Protein AF-A0A5K0WT11-F1 (afdb_monomer_lite)

Sequence (71 aa):
ANFDSAGGTRECYESAKECIDTNYYGTVRLTKALLPFLRLSPHKARIVMVSSIAGQLCVSSTTAILFTIAA

InterPro domains:
  IPR002347 Short-chain dehydrogenase/reductase SDR [PF00106] (14-59)
  IPR036291 NAD(P)-binding domain superfamily [SSF51735] (14-58)

Radius of gyration: 19.22 Å; chains: 1; bounding box: 46×18×50 Å

Foldseek 3Di:
DQDDDPDDDRDDPVNVVVCCCCLPVVVVVVCVVCVVVCVVDPDNDDDDRDDDPVPDDDDPDVVPVVVVVPD

Organism: NCBI:txid210225

Structure (mmCIF, N/CA/C/O backbone):
data_AF-A0A5K0WT11-F1
#
_entry.id   AF-A0A5K0WT11-F1
#
loop_
_atom_site.group_PDB
_atom_site.id
_atom_site.type_symbol
_atom_site.label_atom_id
_atom_site.label_alt_id
_atom_site.label_comp_id
_atom_site.label_asym_id
_atom_site.label_entity_id
_atom_site.label_seq_id
_atom_site.pdbx_PDB_ins_code
_atom_site.Cartn_x
_atom_site.Cartn_y
_atom_site.Cartn_z
_atom_site.occupancy
_atom_site.B_iso_or_equiv
_atom_site.auth_seq_id
_atom_site.auth_comp_id
_atom_site.auth_asym_id
_atom_site.auth_atom_id
_atom_site.pdbx_PDB_model_num
ATOM 1 N N . ALA A 1 1 ? 12.107 -0.047 -31.089 1.00 38.06 1 ALA A N 1
ATOM 2 C CA . ALA A 1 1 ? 13.340 -0.770 -30.732 1.00 38.06 1 ALA A CA 1
ATOM 3 C C . ALA A 1 1 ? 13.118 -1.392 -29.368 1.00 38.06 1 ALA A C 1
ATOM 5 O O . ALA A 1 1 ? 12.831 -0.678 -28.419 1.00 38.06 1 ALA A O 1
ATOM 6 N N . ASN A 1 2 ? 13.124 -2.715 -29.323 1.00 44.88 2 ASN A N 1
ATOM 7 C CA . ASN A 1 2 ? 12.799 -3.508 -28.152 1.00 44.88 2 ASN A CA 1
ATOM 8 C C . ASN A 1 2 ? 14.130 -3.910 -27.514 1.00 44.88 2 ASN A C 1
ATOM 10 O O . ASN A 1 2 ? 14.840 -4.749 -28.056 1.00 44.88 2 ASN A O 1
ATOM 14 N N . PHE A 1 3 ? 14.513 -3.216 -26.440 1.00 50.75 3 PHE A N 1
ATOM 15 C CA . PHE A 1 3 ? 15.720 -3.526 -25.680 1.00 50.75 3 PHE A CA 1
ATOM 16 C C . PHE A 1 3 ? 15.431 -4.772 -24.843 1.00 50.75 3 PHE A C 1
ATOM 18 O O . PHE A 1 3 ? 14.647 -4.720 -23.899 1.00 50.75 3 PHE A O 1
ATOM 25 N N . ASP A 1 4 ? 15.991 -5.898 -25.274 1.00 56.12 4 ASP A N 1
ATOM 26 C CA . ASP A 1 4 ? 15.961 -7.171 -24.566 1.00 56.12 4 ASP A CA 1
ATOM 27 C C . ASP A 1 4 ? 17.371 -7.469 -24.068 1.00 56.12 4 ASP A C 1
ATOM 29 O O . ASP A 1 4 ? 18.244 -7.870 -24.837 1.00 56.12 4 ASP A O 1
ATOM 33 N N . SER A 1 5 ? 17.595 -7.268 -22.773 1.00 51.97 5 SER A N 1
ATOM 34 C CA . SER A 1 5 ? 18.750 -7.804 -22.058 1.00 51.97 5 SER A CA 1
ATOM 35 C C . SER A 1 5 ? 18.264 -8.861 -21.071 1.00 51.97 5 SER A C 1
ATOM 37 O O . SER A 1 5 ? 17.359 -8.645 -20.266 1.00 51.97 5 SER A O 1
ATOM 39 N N . ALA A 1 6 ? 18.851 -10.046 -21.218 1.00 55.94 6 ALA A N 1
ATOM 40 C CA . ALA A 1 6 ? 18.543 -11.276 -20.508 1.00 55.94 6 ALA A CA 1
ATOM 41 C C . ALA A 1 6 ? 18.278 -11.073 -19.001 1.00 55.94 6 ALA A C 1
ATOM 43 O O . ALA A 1 6 ? 19.136 -10.576 -18.276 1.00 55.94 6 ALA A O 1
ATOM 44 N N . GLY A 1 7 ? 17.102 -11.509 -18.535 1.00 50.31 7 GLY A N 1
ATOM 45 C CA . GLY A 1 7 ? 16.773 -11.642 -17.109 1.00 50.31 7 GLY A CA 1
ATOM 46 C C . GLY A 1 7 ? 16.081 -10.451 -16.432 1.00 50.31 7 GLY A C 1
ATOM 47 O O . GLY A 1 7 ? 15.792 -10.549 -15.243 1.00 50.31 7 GLY A O 1
ATOM 48 N N . GLY A 1 8 ? 15.785 -9.359 -17.143 1.00 48.62 8 GLY A N 1
ATOM 49 C CA . GLY A 1 8 ? 15.009 -8.228 -16.619 1.00 48.62 8 GLY A CA 1
ATOM 50 C C . GLY A 1 8 ? 13.577 -8.232 -17.149 1.00 48.62 8 GLY A C 1
ATOM 51 O O . GLY A 1 8 ? 13.366 -8.360 -18.355 1.00 48.62 8 GLY A O 1
ATOM 52 N N . THR A 1 9 ? 12.579 -8.089 -16.274 1.00 55.78 9 THR A N 1
ATOM 53 C CA . THR A 1 9 ? 11.206 -7.776 -16.693 1.00 55.78 9 THR A CA 1
ATOM 54 C C . THR A 1 9 ? 11.244 -6.563 -17.622 1.00 55.78 9 THR A C 1
ATOM 56 O O . THR A 1 9 ? 11.894 -5.560 -17.326 1.00 55.78 9 THR A O 1
ATOM 59 N N . ARG A 1 10 ? 10.581 -6.656 -18.777 1.00 59.53 10 ARG A N 1
ATOM 60 C CA . ARG A 1 10 ? 10.450 -5.532 -19.709 1.00 59.53 10 ARG A CA 1
ATOM 61 C C . ARG A 1 10 ? 9.532 -4.494 -19.071 1.00 59.53 10 ARG A C 1
ATOM 63 O O . ARG A 1 10 ? 8.321 -4.553 -19.254 1.00 59.53 10 ARG A O 1
ATOM 70 N N . GLU A 1 11 ? 10.101 -3.570 -18.309 1.00 70.56 11 GLU A N 1
ATOM 71 C CA . GLU A 1 11 ? 9.340 -2.466 -17.733 1.00 70.56 11 GLU A CA 1
ATOM 72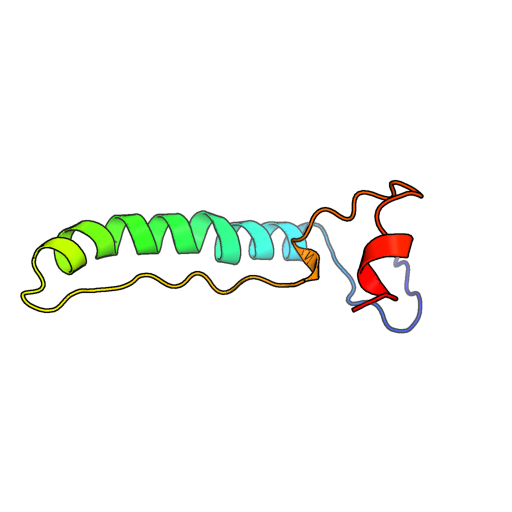 C C . GLU A 1 11 ? 9.025 -1.445 -18.834 1.00 70.56 11 GLU A C 1
ATOM 74 O O . GLU A 1 11 ? 9.911 -0.779 -19.374 1.00 70.56 11 GLU A O 1
ATOM 79 N N . CYS A 1 12 ? 7.752 -1.360 -19.210 1.00 85.19 12 CYS A N 1
ATOM 80 C CA . CYS A 1 12 ? 7.235 -0.372 -20.149 1.00 85.19 12 CYS A CA 1
ATOM 81 C C . CYS A 1 12 ? 6.548 0.756 -19.368 1.00 85.19 12 CYS A C 1
ATOM 83 O O . CYS A 1 12 ? 6.181 0.594 -18.207 1.00 85.19 12 CYS A O 1
ATOM 85 N N . TYR A 1 13 ? 6.317 1.900 -20.013 1.00 90.81 13 TYR A 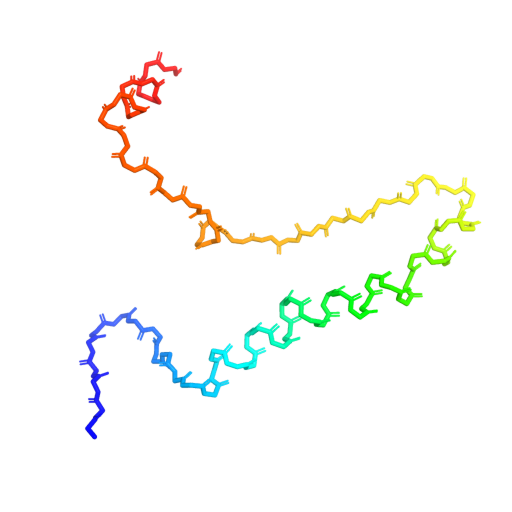N 1
ATOM 86 C CA . TYR A 1 13 ? 5.557 3.000 -19.416 1.00 90.81 13 TYR A CA 1
ATOM 87 C C . TYR A 1 13 ? 4.222 2.531 -18.812 1.00 90.81 13 TYR A C 1
ATOM 89 O O . TYR A 1 13 ? 3.883 2.925 -17.698 1.00 90.81 13 TYR A O 1
ATOM 97 N N . GLU A 1 14 ? 3.503 1.644 -19.505 1.00 92.12 14 GLU A N 1
ATOM 98 C CA . GLU A 1 14 ? 2.224 1.125 -19.012 1.00 92.12 14 GLU A CA 1
ATOM 99 C C . GLU A 1 14 ? 2.383 0.256 -17.754 1.00 92.12 14 GLU A C 1
ATOM 101 O O . GLU A 1 14 ? 1.608 0.428 -16.815 1.00 92.12 14 GLU A O 1
ATOM 106 N N . SER A 1 15 ? 3.422 -0.592 -17.665 1.00 90.00 15 SER A N 1
ATOM 107 C CA . SER A 1 15 ? 3.665 -1.398 -16.456 1.00 90.00 15 SER A CA 1
ATOM 108 C C . SER A 1 15 ? 4.065 -0.524 -15.268 1.00 90.00 15 SER A C 1
ATOM 110 O O . SER A 1 15 ? 3.577 -0.721 -14.155 1.00 90.00 15 SER A O 1
ATOM 112 N N . ALA A 1 16 ? 4.882 0.508 -15.496 1.00 91.12 16 ALA A N 1
ATOM 113 C CA . ALA A 1 16 ? 5.251 1.471 -14.462 1.00 91.12 16 ALA A CA 1
ATOM 114 C C . ALA A 1 16 ? 4.036 2.274 -13.963 1.00 91.12 16 ALA A C 1
ATOM 116 O O . ALA A 1 16 ? 3.873 2.487 -12.759 1.00 91.12 16 ALA A O 1
ATOM 117 N N . LYS A 1 17 ? 3.154 2.693 -14.877 1.00 94.69 17 LYS A N 1
ATOM 118 C CA . LYS A 1 17 ? 1.919 3.414 -14.553 1.00 94.69 17 LYS A CA 1
ATOM 119 C C . LYS A 1 17 ? 0.961 2.550 -13.734 1.00 94.69 17 LYS A C 1
ATOM 121 O O . LYS A 1 17 ? 0.458 3.013 -12.710 1.00 94.69 17 LYS A O 1
ATOM 126 N N . GLU A 1 18 ? 0.743 1.305 -14.149 1.00 95.38 18 GLU A N 1
ATOM 127 C CA . GLU A 1 18 ? -0.088 0.339 -13.425 1.00 95.38 18 GLU A CA 1
ATOM 128 C C . GLU A 1 18 ? 0.487 0.022 -12.037 1.00 95.38 18 GLU A C 1
ATOM 130 O O . GLU A 1 18 ? -0.249 0.001 -11.046 1.00 95.38 18 GLU A O 1
ATOM 135 N N . CYS A 1 19 ? 1.809 -0.147 -11.941 1.00 93.50 19 CYS A N 1
ATOM 136 C CA . CYS A 1 19 ? 2.515 -0.382 -10.685 1.00 93.50 19 CYS A CA 1
ATOM 137 C C . CYS A 1 19 ? 2.276 0.754 -9.680 1.00 93.50 19 CYS A C 1
ATOM 139 O O . CYS A 1 19 ? 1.937 0.496 -8.523 1.00 93.50 19 CYS A O 1
ATOM 141 N N . ILE A 1 20 ? 2.391 2.015 -10.110 1.00 95.31 20 ILE A N 1
ATOM 142 C CA . ILE A 1 20 ? 2.154 3.173 -9.238 1.00 95.31 20 ILE A CA 1
ATOM 143 C C . ILE A 1 20 ? 0.668 3.303 -8.875 1.00 95.31 20 ILE A C 1
ATOM 145 O O . ILE A 1 20 ? 0.352 3.552 -7.705 1.00 95.31 20 ILE A O 1
ATOM 149 N N . ASP A 1 21 ? -0.253 3.125 -9.832 1.00 97.69 21 ASP A N 1
ATOM 150 C CA . ASP A 1 21 ? -1.687 3.211 -9.527 1.00 97.69 21 A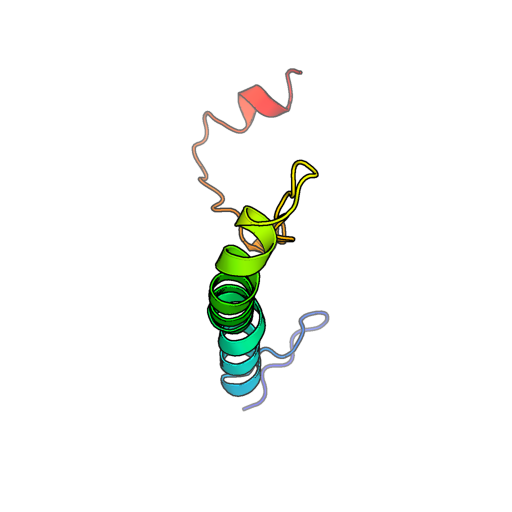SP A CA 1
ATOM 151 C C . ASP A 1 21 ? -2.126 2.127 -8.542 1.00 97.69 21 ASP A C 1
ATOM 153 O O . ASP A 1 21 ? -2.894 2.416 -7.629 1.00 97.69 21 ASP A O 1
ATOM 157 N N . THR A 1 22 ? -1.588 0.915 -8.652 1.00 96.44 22 THR A N 1
ATOM 158 C CA . THR A 1 22 ? -1.946 -0.196 -7.764 1.00 96.44 22 THR A CA 1
ATOM 159 C C . THR A 1 22 ? -1.266 -0.074 -6.402 1.00 96.44 22 THR A C 1
ATOM 161 O O . THR A 1 22 ? -1.939 -0.002 -5.370 1.00 96.44 22 THR A O 1
ATOM 164 N N . ASN A 1 23 ? 0.067 -0.007 -6.376 1.00 95.38 23 ASN A N 1
ATOM 165 C CA . ASN A 1 23 ? 0.840 -0.149 -5.141 1.00 95.38 23 ASN A CA 1
ATOM 166 C C . ASN A 1 23 ? 0.773 1.102 -4.263 1.00 95.38 23 ASN A C 1
ATOM 168 O O . ASN A 1 23 ? 0.727 0.997 -3.035 1.00 95.38 23 ASN A O 1
ATOM 172 N N . TYR A 1 24 ? 0.744 2.287 -4.876 1.00 96.06 24 TYR A N 1
ATOM 173 C CA . TYR A 1 24 ? 0.711 3.547 -4.142 1.00 96.06 24 TYR A CA 1
ATOM 174 C C . TYR A 1 24 ? -0.709 4.100 -4.043 1.00 96.06 24 TYR A C 1
ATOM 176 O O . TYR A 1 24 ? -1.279 4.155 -2.949 1.00 96.06 24 TYR A O 1
ATOM 184 N N . TYR A 1 25 ? -1.314 4.485 -5.170 1.00 98.12 25 TYR A N 1
ATOM 185 C CA . TYR A 1 25 ? -2.618 5.151 -5.136 1.00 98.12 25 TYR A CA 1
ATOM 186 C C . TYR A 1 25 ? -3.738 4.210 -4.686 1.00 98.12 25 TYR A C 1
ATOM 188 O O . TYR A 1 25 ? -4.585 4.616 -3.890 1.00 98.12 25 TYR A O 1
ATOM 196 N N . GLY A 1 26 ? -3.717 2.951 -5.115 1.00 97.69 26 GLY A N 1
ATOM 197 C CA . GLY A 1 26 ? -4.648 1.909 -4.702 1.00 97.69 26 GLY A CA 1
ATOM 198 C C . GLY A 1 26 ? -4.609 1.702 -3.197 1.00 97.69 26 GLY A C 1
ATOM 199 O O . GLY A 1 26 ? -5.649 1.774 -2.538 1.00 97.69 26 GLY A O 1
ATOM 200 N N . THR A 1 27 ? -3.413 1.578 -2.622 1.00 97.44 27 THR A N 1
ATOM 201 C CA . THR A 1 27 ? -3.271 1.421 -1.172 1.00 97.44 27 THR A CA 1
ATOM 202 C C . THR A 1 27 ? -3.683 2.674 -0.397 1.00 97.44 27 THR A C 1
ATOM 204 O O . THR A 1 27 ? -4.291 2.562 0.670 1.00 97.44 27 THR A O 1
ATOM 207 N N . VAL A 1 28 ? -3.453 3.878 -0.936 1.00 97.62 28 VAL A N 1
ATOM 208 C CA . VAL A 1 28 ? -3.979 5.128 -0.355 1.00 97.62 28 VAL A CA 1
ATOM 209 C C . VAL A 1 28 ? -5.510 5.140 -0.369 1.00 97.62 28 VAL A C 1
ATOM 211 O O . VAL A 1 28 ? -6.120 5.475 0.649 1.00 97.62 28 VAL A O 1
ATOM 214 N N . ARG A 1 29 ? -6.145 4.766 -1.490 1.00 98.31 29 ARG A N 1
ATOM 215 C CA . ARG A 1 29 ? -7.613 4.684 -1.613 1.00 98.31 29 ARG A CA 1
ATOM 216 C C . ARG A 1 29 ? -8.186 3.683 -0.608 1.00 98.31 29 ARG A C 1
ATOM 218 O O . ARG A 1 29 ? -9.101 4.029 0.137 1.00 98.31 29 ARG A O 1
ATOM 225 N N . LEU A 1 30 ? -7.597 2.491 -0.531 1.00 97.75 30 LEU A N 1
ATOM 226 C CA . LEU A 1 30 ? -7.989 1.436 0.403 1.00 97.75 30 LEU A CA 1
ATOM 227 C C . LEU A 1 30 ? -7.838 1.880 1.861 1.00 97.75 30 LEU A C 1
ATOM 229 O O . LEU A 1 30 ? -8.764 1.732 2.656 1.00 97.75 30 LEU A O 1
ATOM 233 N N . THR A 1 31 ? -6.706 2.496 2.203 1.00 97.56 31 THR A N 1
ATOM 234 C CA . THR A 1 31 ? -6.456 2.986 3.561 1.00 97.56 31 THR A CA 1
ATOM 235 C C . THR A 1 31 ? -7.469 4.056 3.948 1.00 97.56 31 THR A C 1
ATOM 237 O O . THR A 1 31 ? -8.050 3.974 5.023 1.00 97.56 31 THR A O 1
ATOM 240 N N . LYS A 1 32 ? -7.749 5.030 3.074 1.00 97.62 32 LYS A N 1
ATOM 241 C CA . LYS A 1 32 ? -8.755 6.071 3.341 1.00 97.62 32 LYS A CA 1
ATOM 242 C C . LYS A 1 32 ? -10.155 5.492 3.544 1.00 97.62 32 LYS A C 1
ATOM 244 O O . LYS A 1 32 ? -10.865 5.957 4.428 1.00 97.62 32 LYS A O 1
ATOM 249 N N . ALA A 1 33 ? -10.532 4.489 2.753 1.00 97.81 33 ALA A N 1
ATOM 250 C CA . ALA A 1 33 ? -11.838 3.847 2.856 1.00 97.81 33 ALA A CA 1
ATOM 251 C C . ALA A 1 33 ? -11.985 3.024 4.145 1.00 97.81 33 ALA A C 1
ATOM 253 O O . ALA A 1 33 ? -13.028 3.075 4.790 1.00 97.81 33 ALA A O 1
ATOM 254 N N . LEU A 1 34 ? -10.943 2.289 4.544 1.00 96.44 34 LEU A N 1
ATOM 255 C CA . LEU A 1 34 ? -10.997 1.388 5.697 1.00 96.44 34 LEU A CA 1
ATOM 256 C C . LEU A 1 34 ? -10.68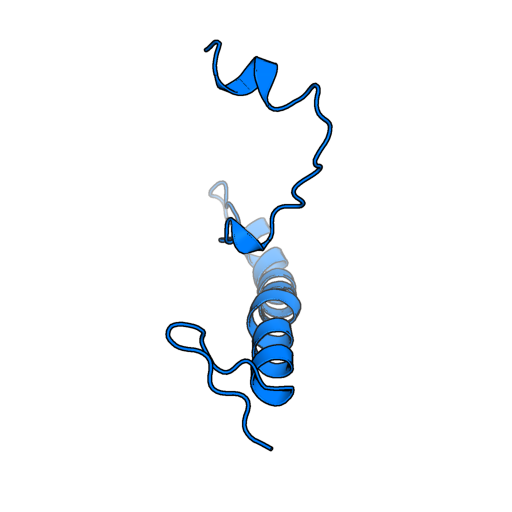3 2.074 7.027 1.00 96.44 34 LEU A C 1
ATOM 258 O O . LEU A 1 34 ? -11.183 1.643 8.063 1.00 96.44 34 LEU A O 1
ATOM 262 N N . LEU A 1 35 ? -9.890 3.147 7.028 1.00 95.75 35 LEU A N 1
ATOM 263 C CA . LEU A 1 35 ? -9.441 3.813 8.251 1.00 95.75 35 LEU A CA 1
ATOM 264 C C . LEU A 1 35 ? -10.591 4.209 9.198 1.00 95.75 35 LEU A C 1
ATOM 266 O O . LEU A 1 35 ? -10.456 3.936 10.392 1.00 95.75 35 LEU A O 1
ATOM 270 N N . PRO A 1 36 ? -11.723 4.784 8.741 1.00 95.19 36 PRO A N 1
ATOM 271 C CA . PRO A 1 36 ? -12.851 5.079 9.624 1.00 95.19 36 PRO A CA 1
ATOM 272 C C . PRO A 1 36 ? -13.397 3.831 10.328 1.00 95.19 36 PRO A C 1
ATOM 274 O O . PRO A 1 36 ? -13.633 3.865 11.531 1.00 95.19 36 PRO A O 1
ATOM 277 N N . PHE A 1 37 ? -13.522 2.710 9.613 1.00 94.69 37 PHE A N 1
ATOM 278 C CA . PHE A 1 37 ? -14.017 1.450 10.174 1.00 94.69 37 PHE A CA 1
ATOM 279 C C . PHE A 1 37 ? -13.023 0.823 11.151 1.00 94.69 37 PHE A C 1
ATOM 281 O O . PHE A 1 37 ? -13.410 0.350 12.218 1.00 94.69 37 PHE A O 1
ATOM 288 N N . LEU A 1 38 ? -11.729 0.873 10.833 1.00 94.38 38 LEU A N 1
ATOM 289 C CA . LEU A 1 38 ? -10.679 0.351 11.708 1.00 94.38 38 LEU A CA 1
ATOM 290 C C . LEU A 1 38 ? -10.601 1.112 13.039 1.00 94.38 38 LEU A C 1
ATOM 292 O O . LEU A 1 38 ? -10.232 0.519 14.047 1.00 94.38 38 LEU A O 1
ATOM 296 N N . ARG A 1 39 ? -10.990 2.395 13.071 1.00 92.81 39 ARG A N 1
ATOM 297 C CA . ARG A 1 39 ? -11.080 3.188 14.313 1.00 92.81 39 ARG A CA 1
ATOM 298 C C . ARG A 1 39 ? -12.269 2.810 15.195 1.00 92.81 39 ARG A C 1
ATOM 300 O O . ARG A 1 39 ? -12.203 3.038 16.396 1.00 92.81 39 ARG A O 1
ATOM 307 N N . LEU A 1 40 ? -13.332 2.253 14.615 1.00 94.00 40 LEU A N 1
ATOM 308 C CA . LEU A 1 40 ? -14.509 1.778 15.352 1.00 94.00 40 LEU A CA 1
ATOM 309 C C . LEU A 1 40 ? -14.308 0.377 15.940 1.00 94.00 40 LEU A C 1
ATOM 311 O O . LEU A 1 40 ? -15.102 -0.064 16.767 1.00 94.00 40 LEU A O 1
ATOM 315 N N . SER A 1 41 ? -13.267 -0.335 15.507 1.00 92.19 41 SER A N 1
ATOM 316 C CA . SER A 1 41 ? -12.977 -1.677 15.993 1.00 92.19 41 SER A CA 1
ATOM 317 C C . SER A 1 41 ? -12.708 -1.661 17.507 1.00 92.19 41 SER A C 1
ATOM 319 O O . SER A 1 41 ? -11.801 -0.954 17.951 1.00 92.19 41 SER A O 1
ATOM 321 N N . PRO A 1 42 ? -13.409 -2.492 18.304 1.00 90.50 42 PRO A N 1
ATOM 322 C CA . PRO A 1 42 ? -13.120 -2.655 19.732 1.00 90.50 42 PRO A CA 1
ATOM 323 C C . PRO A 1 42 ? -11.778 -3.365 19.975 1.00 90.50 42 PRO A C 1
ATOM 325 O O . PRO A 1 42 ? -11.230 -3.325 21.074 1.00 90.50 42 PRO A O 1
ATOM 328 N N . HIS A 1 43 ? -11.225 -4.000 18.938 1.00 88.00 43 HIS A N 1
ATOM 329 C CA . HIS A 1 43 ? -9.899 -4.604 18.940 1.00 88.00 43 HIS A CA 1
ATOM 330 C C . HIS A 1 43 ? -8.871 -3.633 18.352 1.00 88.00 43 HIS A C 1
ATOM 332 O O . HIS A 1 43 ? -9.175 -2.901 17.408 1.00 88.00 43 HIS A O 1
ATOM 338 N N . LYS A 1 44 ? -7.628 -3.674 18.851 1.00 88.19 44 LYS A N 1
ATOM 339 C CA . LYS A 1 44 ? -6.505 -2.849 18.371 1.00 88.19 44 LYS A CA 1
ATOM 340 C C . LYS A 1 44 ? -6.121 -3.208 16.927 1.00 88.19 44 LYS A C 1
ATOM 342 O O . LYS A 1 44 ? -5.210 -4.006 16.693 1.00 88.19 44 LYS A O 1
ATOM 347 N N . ALA A 1 45 ? -6.825 -2.619 15.964 1.00 93.75 45 ALA A N 1
ATOM 348 C CA . ALA A 1 45 ? -6.573 -2.793 14.541 1.00 93.75 45 ALA A CA 1
ATOM 349 C C . ALA A 1 45 ? -5.177 -2.268 14.160 1.00 93.75 45 ALA A C 1
ATOM 351 O O . ALA A 1 45 ? -4.706 -1.260 14.692 1.00 93.75 45 ALA A O 1
ATOM 352 N N . ARG A 1 46 ? -4.504 -2.960 13.235 1.00 94.56 46 ARG A N 1
ATOM 353 C CA . ARG A 1 46 ? -3.180 -2.588 12.716 1.00 94.56 46 ARG A CA 1
ATOM 354 C C . ARG A 1 46 ? -3.205 -2.616 11.196 1.00 94.56 46 ARG A C 1
ATOM 356 O O . ARG A 1 46 ? -3.706 -3.571 10.613 1.00 94.56 46 ARG A O 1
ATOM 363 N N . ILE A 1 47 ? -2.633 -1.589 10.581 1.00 95.44 47 ILE A N 1
ATOM 364 C CA . ILE A 1 47 ? -2.405 -1.531 9.137 1.00 95.44 47 ILE A CA 1
ATOM 365 C C . ILE A 1 47 ? -0.932 -1.864 8.911 1.00 95.44 47 ILE A C 1
ATOM 367 O O . ILE A 1 47 ? -0.063 -1.221 9.499 1.00 95.44 47 ILE A O 1
ATOM 371 N N . VAL A 1 48 ? -0.658 -2.876 8.090 1.00 95.31 48 VAL A N 1
ATOM 372 C CA . VAL A 1 48 ? 0.702 -3.260 7.699 1.00 95.31 48 VAL A CA 1
ATOM 373 C C . VAL A 1 48 ? 0.827 -3.074 6.195 1.00 95.31 48 VAL A C 1
ATOM 375 O O . VAL A 1 48 ? 0.086 -3.682 5.429 1.00 95.31 48 VAL A O 1
ATOM 378 N N . MET A 1 49 ? 1.759 -2.216 5.790 1.00 94.06 49 MET A N 1
ATOM 379 C CA . MET A 1 49 ? 2.071 -1.947 4.389 1.00 94.06 49 MET A CA 1
ATOM 380 C C . MET A 1 49 ? 3.202 -2.875 3.961 1.00 94.06 49 MET A C 1
ATOM 382 O O . MET A 1 49 ? 4.275 -2.848 4.562 1.00 94.06 49 MET A O 1
ATOM 386 N N . VAL A 1 50 ? 2.968 -3.700 2.945 1.00 94.06 50 VAL A N 1
ATOM 387 C CA . VAL A 1 50 ? 3.987 -4.613 2.418 1.00 94.06 50 VAL A CA 1
ATOM 388 C C . VAL A 1 50 ? 4.743 -3.897 1.304 1.00 94.06 50 VAL A C 1
ATOM 390 O O . VAL A 1 50 ? 4.157 -3.536 0.288 1.00 94.06 50 VAL A O 1
ATOM 393 N N . SER A 1 51 ? 6.037 -3.664 1.510 1.00 91.81 51 SER A N 1
ATOM 394 C CA . SER A 1 51 ? 6.938 -3.044 0.535 1.00 91.81 51 SER A CA 1
ATOM 395 C C . SER A 1 51 ? 8.072 -3.997 0.142 1.00 91.81 51 SER A C 1
ATOM 397 O O . SER A 1 51 ? 8.239 -5.064 0.730 1.00 91.81 51 SER A O 1
ATOM 399 N N . SER A 1 52 ? 8.844 -3.620 -0.880 1.00 88.88 52 SER A N 1
ATOM 400 C CA . SER A 1 52 ? 9.991 -4.387 -1.382 1.00 88.88 52 SER A CA 1
ATOM 401 C C . SER A 1 52 ? 11.317 -3.720 -1.007 1.00 88.88 52 SER A C 1
ATOM 403 O O . SER A 1 52 ? 11.376 -2.498 -0.857 1.00 88.88 52 SER A O 1
ATOM 405 N N . ILE A 1 53 ? 12.399 -4.506 -0.939 1.00 90.69 53 ILE A N 1
ATOM 406 C CA . ILE A 1 53 ? 13.784 -4.007 -0.820 1.00 90.69 53 ILE A CA 1
ATOM 407 C C . ILE A 1 53 ? 14.104 -3.026 -1.957 1.00 90.69 53 ILE A C 1
ATOM 409 O O . ILE A 1 53 ? 14.800 -2.041 -1.738 1.00 90.69 53 ILE A O 1
ATOM 413 N N . ALA A 1 54 ? 13.515 -3.227 -3.140 1.00 86.56 54 ALA A N 1
ATOM 414 C CA . ALA A 1 54 ? 13.648 -2.313 -4.275 1.00 86.56 54 ALA A CA 1
ATOM 415 C C . ALA A 1 54 ? 13.121 -0.888 -3.999 1.00 86.56 54 ALA A C 1
ATOM 417 O O . ALA A 1 54 ? 13.472 0.041 -4.717 1.00 86.56 54 ALA A O 1
ATOM 418 N N . GLY A 1 55 ? 12.281 -0.699 -2.973 1.00 85.50 55 GLY A N 1
ATOM 419 C CA . GLY A 1 55 ? 11.798 0.616 -2.540 1.00 85.50 55 GLY A CA 1
ATOM 420 C C . GLY A 1 55 ? 12.714 1.325 -1.537 1.00 85.50 55 GLY A C 1
ATOM 421 O O . GLY A 1 55 ? 12.380 2.420 -1.089 1.00 85.50 55 GLY A O 1
ATOM 422 N N . GLN A 1 56 ? 13.833 0.712 -1.139 1.00 87.94 56 GLN A N 1
ATOM 423 C CA . GLN A 1 56 ? 14.789 1.320 -0.216 1.00 87.94 56 GLN A CA 1
ATOM 424 C C . GLN A 1 56 ? 15.755 2.245 -0.962 1.00 87.94 56 GLN A C 1
ATOM 426 O O . GLN A 1 56 ? 16.280 1.904 -2.020 1.00 87.94 56 GLN A O 1
ATOM 431 N N . LEU A 1 57 ? 16.032 3.416 -0.384 1.00 89.19 57 LEU A N 1
ATOM 432 C CA . LEU A 1 57 ? 17.091 4.297 -0.872 1.00 89.19 57 LEU A CA 1
ATOM 433 C C . LEU A 1 57 ? 18.452 3.738 -0.440 1.00 89.19 57 LEU A C 1
ATOM 435 O O . LEU A 1 57 ? 18.808 3.795 0.737 1.00 89.19 57 LEU A O 1
ATOM 439 N N . CYS A 1 58 ? 19.237 3.229 -1.388 1.00 80.56 58 CYS A N 1
ATOM 440 C CA . CYS A 1 58 ? 20.629 2.865 -1.136 1.00 80.56 58 CYS A CA 1
ATOM 441 C C . CYS A 1 58 ? 21.504 4.128 -1.118 1.00 80.56 58 CYS A C 1
ATOM 443 O O . CYS A 1 58 ? 21.896 4.636 -2.167 1.00 80.56 58 CYS A O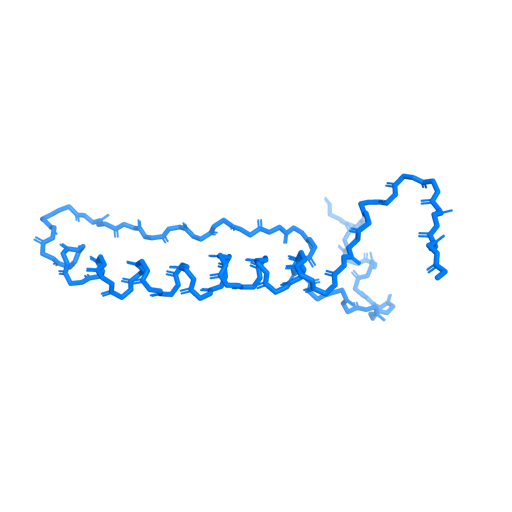 1
ATOM 445 N N . VAL A 1 59 ? 21.835 4.639 0.070 1.00 75.12 59 VAL A N 1
ATOM 446 C CA . VAL A 1 59 ? 22.839 5.705 0.217 1.00 75.12 59 VAL A CA 1
ATOM 447 C C . VAL A 1 59 ? 24.226 5.062 0.223 1.00 75.12 59 VAL A C 1
ATOM 449 O O . VAL A 1 59 ? 24.627 4.458 1.216 1.00 75.12 59 VAL A O 1
ATOM 452 N N . SER A 1 60 ? 24.981 5.190 -0.872 1.00 64.25 60 SER A N 1
ATOM 453 C CA . SER A 1 60 ? 26.373 4.726 -0.946 1.00 64.25 60 SER A CA 1
ATOM 454 C C . SER A 1 60 ? 27.309 5.694 -0.209 1.00 64.25 60 SER A C 1
ATOM 456 O O . SER A 1 60 ? 28.116 6.394 -0.816 1.00 64.25 60 SER A O 1
ATOM 458 N N . SER A 1 61 ? 27.184 5.791 1.112 1.00 58.03 61 SER A N 1
ATOM 459 C CA . SER A 1 61 ? 28.223 6.424 1.923 1.00 58.03 61 SER A CA 1
ATOM 460 C C . SER A 1 61 ? 29.240 5.352 2.299 1.00 58.03 61 SER A C 1
ATOM 462 O O . SER A 1 61 ? 28.881 4.367 2.945 1.00 58.03 61 SER A O 1
ATOM 464 N N . THR A 1 62 ? 30.501 5.526 1.897 1.00 57.50 62 THR A N 1
ATOM 465 C CA . THR A 1 62 ? 31.620 4.594 2.148 1.00 57.50 62 THR A CA 1
ATOM 466 C C . THR A 1 62 ? 31.753 4.189 3.626 1.00 57.50 62 THR A C 1
ATOM 468 O O . THR A 1 62 ? 32.269 3.120 3.935 1.00 57.50 62 THR A O 1
ATOM 471 N N . THR A 1 63 ? 31.230 4.989 4.557 1.00 58.56 63 THR A N 1
ATOM 472 C CA . THR A 1 63 ? 31.208 4.710 6.001 1.00 58.56 63 THR A CA 1
ATOM 473 C C . THR A 1 63 ? 30.107 3.751 6.468 1.00 58.56 63 THR A C 1
ATOM 475 O O . THR A 1 63 ? 30.265 3.161 7.531 1.00 58.56 63 THR A O 1
ATOM 478 N N . ALA A 1 64 ? 29.014 3.551 5.724 1.00 53.75 64 ALA A N 1
ATOM 479 C CA . ALA A 1 64 ? 27.894 2.712 6.174 1.00 53.75 64 ALA A CA 1
ATOM 480 C C . ALA A 1 64 ? 28.169 1.202 6.026 1.00 53.75 64 ALA A C 1
ATOM 482 O O . ALA A 1 64 ? 27.754 0.417 6.874 1.00 53.75 64 ALA A O 1
ATOM 483 N N . ILE A 1 65 ? 28.922 0.799 4.996 1.00 54.69 65 ILE A N 1
ATOM 484 C CA . ILE A 1 65 ? 29.227 -0.617 4.711 1.00 54.69 65 ILE A CA 1
ATOM 485 C C . ILE A 1 65 ? 30.103 -1.240 5.814 1.00 54.69 65 ILE A C 1
ATOM 487 O O . ILE A 1 65 ? 29.918 -2.401 6.166 1.00 54.69 65 ILE A O 1
ATOM 491 N N . LEU A 1 66 ? 31.009 -0.462 6.418 1.00 54.94 66 LEU A N 1
ATOM 492 C CA . LEU A 1 66 ? 31.876 -0.926 7.510 1.00 54.94 66 LEU A CA 1
ATOM 493 C C . LEU A 1 66 ? 31.096 -1.338 8.771 1.00 54.94 66 LEU A C 1
ATOM 495 O O . LEU A 1 66 ? 31.511 -2.269 9.453 1.00 54.94 66 LEU A O 1
ATOM 499 N N . PHE A 1 67 ? 29.960 -0.699 9.067 1.00 56.06 67 PHE A N 1
ATOM 500 C CA . PHE A 1 67 ? 29.166 -1.030 10.257 1.00 56.06 67 PHE A CA 1
ATOM 501 C C . PHE A 1 67 ? 28.292 -2.279 10.083 1.00 56.06 67 PHE A C 1
ATOM 503 O O . PHE A 1 67 ? 27.938 -2.905 11.075 1.00 56.06 67 PHE A O 1
ATOM 510 N N . THR A 1 68 ? 27.956 -2.675 8.852 1.00 56.00 68 THR A N 1
ATOM 511 C CA . THR A 1 68 ? 27.077 -3.832 8.598 1.00 56.00 68 THR A CA 1
ATOM 512 C C . THR A 1 68 ? 27.818 -5.173 8.589 1.00 56.00 68 THR A C 1
ATOM 514 O O . THR A 1 68 ? 27.192 -6.202 8.797 1.00 56.00 68 THR A O 1
ATOM 517 N N . ILE A 1 69 ? 29.139 -5.190 8.378 1.00 56.41 69 ILE A N 1
ATOM 518 C CA . ILE A 1 69 ? 29.948 -6.430 8.359 1.00 56.41 69 ILE A CA 1
ATOM 519 C C . ILE A 1 69 ? 30.507 -6.760 9.763 1.00 56.41 69 ILE A C 1
ATOM 521 O O . ILE A 1 69 ? 31.029 -7.846 9.991 1.00 56.41 69 ILE A O 1
ATOM 525 N N . ALA A 1 70 ? 30.401 -5.829 10.718 1.00 47.50 70 ALA A N 1
ATOM 526 C CA . ALA A 1 70 ? 30.989 -5.939 12.056 1.00 47.50 70 ALA A CA 1
ATOM 527 C C . ALA A 1 70 ? 29.999 -6.350 13.172 1.00 47.50 70 ALA A C 1
ATOM 529 O O . ALA A 1 70 ? 30.355 -6.253 14.346 1.00 47.50 70 ALA A O 1
ATOM 530 N N . ALA A 1 71 ? 28.783 -6.789 12.833 1.00 43.97 71 ALA A N 1
ATOM 531 C CA . ALA A 1 71 ? 27.767 -7.280 13.773 1.00 43.97 71 ALA A CA 1
ATOM 532 C C . ALA A 1 71 ? 27.306 -8.686 13.375 1.00 43.97 71 ALA A C 1
ATOM 534 O O . ALA A 1 71 ? 27.070 -9.498 14.297 1.00 43.97 71 ALA A O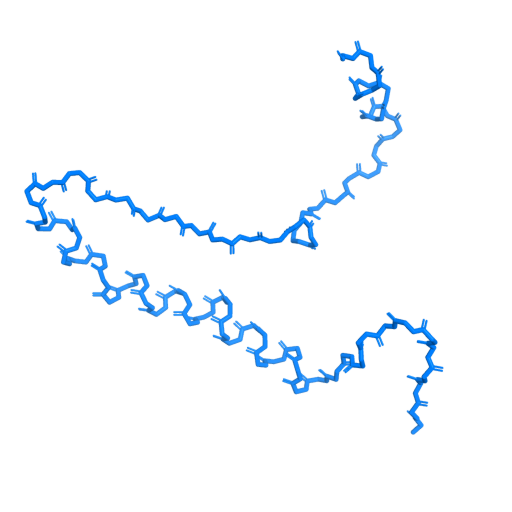 1
#

pLDDT: mean 80.33, std 18.96, range [38.06, 98.31]

Secondary structure (DSSP, 8-state):
-----TTS----HHHHHHHHIIIIIIHHHHHHHHHHHHHH-SS---------GGGS-----TTHHHHHS--